Pr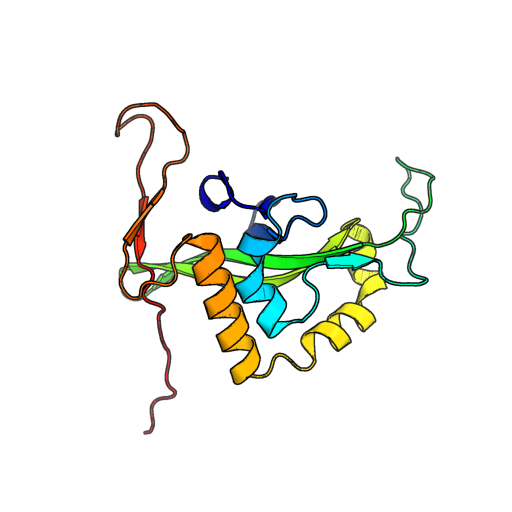otein AF-A0A1H7MT35-F1 (afdb_monomer_lite)

Secondary structure (DSSP, 8-state):
-GGGTTSSEEEEE-SS-EEEEE-TT-S--GGGHHHHHHHS-SEEEEEEEEEPPBTTB-SPEEEEEEEEEEEEEEEETTEEEEEEEEEEEEESGGGGTTTHHHHHHHHTT--HHHHHHHHHHHHHHHHT---TT-EEEEESSSSS-TTTS-EEEEE------PPP--

Radius of gyration: 17.77 Å; chains: 1; bounding box: 56×33×46 Å

Organism: NCBI:txid1233

pLDDT: mean 86.74, std 10.91, range [38.59, 97.75]

Structure (mmCIF, N/CA/C/O backbone):
data_AF-A0A1H7MT35-F1
#
_entry.id   AF-A0A1H7MT35-F1
#
loop_
_atom_site.group_PDB
_atom_site.id
_atom_site.type_symbol
_atom_site.label_atom_id
_atom_site.label_alt_id
_atom_site.label_comp_id
_atom_site.label_asym_id
_atom_site.label_entity_id
_atom_site.label_seq_id
_atom_site.pdbx_PDB_ins_code
_atom_site.Cartn_x
_atom_site.Cartn_y
_atom_site.Cartn_z
_atom_site.occupancy
_atom_site.B_iso_or_equiv
_atom_site.auth_seq_id
_atom_site.auth_comp_id
_atom_site.auth_asym_id
_atom_site.auth_atom_id
_atom_site.pdbx_PDB_model_num
ATOM 1 N N . MET A 1 1 ? 4.893 8.642 9.088 1.00 76.19 1 MET A N 1
ATOM 2 C CA . MET A 1 1 ? 3.417 8.560 9.199 1.00 76.19 1 MET A CA 1
ATOM 3 C C . MET A 1 1 ? 3.080 7.540 10.277 1.00 76.19 1 MET A C 1
ATOM 5 O O . MET A 1 1 ? 3.773 6.534 10.331 1.00 76.19 1 MET A O 1
ATOM 9 N N . ALA A 1 2 ? 2.071 7.766 11.127 1.00 82.50 2 ALA A N 1
ATOM 10 C CA . ALA A 1 2 ? 1.762 6.864 12.250 1.00 82.50 2 ALA A CA 1
ATOM 11 C C . ALA A 1 2 ? 1.511 5.410 11.801 1.00 82.50 2 ALA A C 1
ATOM 13 O O . ALA A 1 2 ? 2.057 4.474 12.374 1.00 82.50 2 ALA A O 1
ATOM 14 N N . LEU A 1 3 ? 0.782 5.228 10.695 1.00 82.38 3 LEU A N 1
ATOM 15 C CA . LEU A 1 3 ? 0.444 3.908 10.152 1.00 82.38 3 LEU A CA 1
ATOM 16 C C . LEU A 1 3 ? 1.627 3.120 9.563 1.00 82.38 3 LEU A C 1
ATOM 18 O O . LEU A 1 3 ? 1.473 1.929 9.322 1.00 82.38 3 LEU A O 1
ATOM 22 N N . SER A 1 4 ? 2.794 3.733 9.342 1.00 84.94 4 SER A N 1
ATOM 23 C CA . SER A 1 4 ? 4.004 3.023 8.887 1.00 84.94 4 SER A CA 1
ATOM 24 C C . SER A 1 4 ? 5.007 2.751 10.010 1.00 84.94 4 SER A C 1
ATOM 26 O O . SER A 1 4 ? 6.034 2.127 9.765 1.00 84.94 4 SER A O 1
ATOM 28 N N . ARG A 1 5 ? 4.771 3.263 11.226 1.00 84.62 5 ARG A N 1
ATOM 29 C CA . ARG A 1 5 ? 5.728 3.155 12.334 1.00 84.62 5 ARG A CA 1
ATOM 30 C C . ARG A 1 5 ? 5.898 1.684 12.727 1.00 84.62 5 ARG A C 1
ATOM 32 O O . ARG A 1 5 ? 4.903 0.989 12.906 1.00 84.62 5 ARG A O 1
ATOM 39 N N . ASN A 1 6 ? 7.148 1.237 12.866 1.00 83.62 6 ASN A N 1
ATOM 40 C CA . ASN A 1 6 ? 7.523 -0.143 13.212 1.00 83.62 6 ASN A CA 1
ATOM 41 C C . ASN A 1 6 ? 6.966 -1.212 12.254 1.00 83.62 6 ASN A C 1
ATOM 43 O O . ASN A 1 6 ? 6.767 -2.359 12.644 1.00 83.62 6 ASN A O 1
ATOM 47 N N . ARG A 1 7 ? 6.699 -0.837 10.999 1.00 88.06 7 ARG A N 1
ATOM 48 C CA . ARG A 1 7 ? 6.228 -1.738 9.944 1.00 88.06 7 ARG A CA 1
ATOM 49 C C . ARG A 1 7 ? 7.193 -1.682 8.760 1.00 88.06 7 ARG A C 1
ATOM 51 O O . ARG A 1 7 ? 7.804 -0.631 8.557 1.00 88.06 7 ARG A O 1
ATOM 58 N N . PRO A 1 8 ? 7.304 -2.755 7.959 1.00 92.44 8 PRO A N 1
ATOM 59 C CA . PRO A 1 8 ? 8.153 -2.810 6.762 1.00 92.44 8 PRO A CA 1
ATOM 60 C C . PRO A 1 8 ? 7.572 -1.975 5.599 1.00 92.44 8 PRO A C 1
ATOM 62 O O . PRO A 1 8 ? 7.365 -2.466 4.489 1.00 92.44 8 PRO A O 1
ATOM 65 N N . LEU A 1 9 ? 7.219 -0.714 5.869 1.00 94.44 9 LEU A N 1
ATOM 66 C CA . LEU A 1 9 ? 6.493 0.166 4.964 1.00 94.44 9 LEU A CA 1
ATOM 67 C C . LEU A 1 9 ? 7.161 1.533 4.861 1.00 94.44 9 LEU A C 1
ATOM 69 O O . LEU A 1 9 ? 7.374 2.227 5.857 1.00 94.44 9 LEU A O 1
ATOM 73 N N . LEU A 1 10 ? 7.346 1.989 3.630 1.00 94.56 10 LEU A N 1
ATOM 74 C CA . LEU A 1 10 ? 7.705 3.366 3.331 1.00 94.56 10 LEU A CA 1
ATOM 75 C C . LEU A 1 10 ? 6.430 4.203 3.214 1.00 94.56 10 LEU A C 1
ATOM 77 O O . LEU A 1 10 ? 5.508 3.857 2.475 1.00 94.56 10 LEU A O 1
ATOM 81 N N . ALA A 1 11 ? 6.384 5.336 3.913 1.00 93.50 11 ALA A N 1
ATOM 82 C CA . ALA A 1 11 ? 5.296 6.298 3.781 1.00 93.50 11 ALA A CA 1
ATOM 83 C C . ALA A 1 11 ? 5.678 7.419 2.811 1.00 93.50 11 ALA A C 1
ATOM 85 O O . ALA A 1 11 ? 6.720 8.064 2.956 1.00 93.50 11 ALA A O 1
ATOM 86 N N . ARG A 1 12 ? 4.802 7.700 1.848 1.00 92.50 12 ARG A N 1
ATOM 87 C CA . ARG A 1 12 ? 4.899 8.867 0.963 1.00 92.50 12 ARG A CA 1
ATOM 88 C C . ARG A 1 12 ? 3.587 9.626 0.992 1.00 92.50 12 ARG A C 1
ATOM 90 O O . ARG A 1 12 ? 2.522 9.026 0.989 1.00 92.50 12 ARG A O 1
ATOM 97 N N . THR A 1 13 ? 3.650 10.947 1.005 1.00 89.81 13 THR A N 1
ATOM 98 C CA . THR A 1 13 ? 2.461 11.798 0.973 1.00 89.81 13 THR A CA 1
ATOM 99 C C . THR A 1 13 ? 2.579 12.797 -0.163 1.00 89.81 13 THR A C 1
ATOM 101 O O . THR A 1 13 ? 3.668 13.228 -0.539 1.00 89.81 13 THR A O 1
ATOM 104 N N . ASN A 1 14 ? 1.438 13.151 -0.734 1.00 82.81 14 ASN A N 1
ATOM 105 C CA . ASN A 1 14 ? 1.292 14.336 -1.560 1.00 82.81 14 ASN A CA 1
ATOM 106 C C . ASN A 1 14 ? 0.112 15.161 -1.026 1.00 82.81 14 ASN A C 1
ATOM 108 O O . ASN A 1 14 ? -0.506 14.796 -0.027 1.00 82.81 14 ASN A O 1
ATOM 112 N N . LYS A 1 15 ? -0.214 16.274 -1.690 1.00 77.88 15 LYS A N 1
ATOM 113 C CA . LYS A 1 15 ? -1.282 17.182 -1.241 1.00 77.88 15 LYS A CA 1
ATOM 114 C C . LYS A 1 15 ? -2.663 16.519 -1.109 1.00 77.88 15 LYS A C 1
ATOM 116 O O . LYS A 1 15 ? -3.493 17.035 -0.376 1.00 77.88 15 LYS A O 1
ATOM 121 N N . ALA A 1 16 ? -2.920 15.422 -1.823 1.00 76.69 16 ALA A N 1
ATOM 122 C CA . ALA A 1 16 ? -4.244 14.809 -1.924 1.00 76.69 16 ALA A CA 1
ATOM 123 C C . ALA A 1 16 ? -4.322 13.392 -1.337 1.00 76.69 16 ALA A C 1
ATOM 125 O O . ALA A 1 16 ? -5.414 12.839 -1.220 1.00 76.69 16 ALA A O 1
ATOM 126 N N . SER A 1 17 ? -3.197 12.727 -1.063 1.00 84.31 17 SER A N 1
ATOM 127 C CA . SER A 1 17 ? -3.180 11.309 -0.688 1.00 84.31 17 SER A CA 1
ATOM 128 C C . SER A 1 17 ? -1.911 10.908 0.046 1.00 84.31 17 SER A C 1
ATOM 130 O O . SER A 1 17 ? -0.825 11.436 -0.205 1.00 84.31 17 SER A O 1
ATOM 132 N N . ALA A 1 18 ? -2.057 9.905 0.905 1.00 92.56 18 ALA A N 1
ATOM 133 C CA . ALA A 1 18 ? -0.946 9.178 1.487 1.00 92.56 18 ALA A CA 1
ATOM 134 C C . ALA A 1 18 ? -0.803 7.817 0.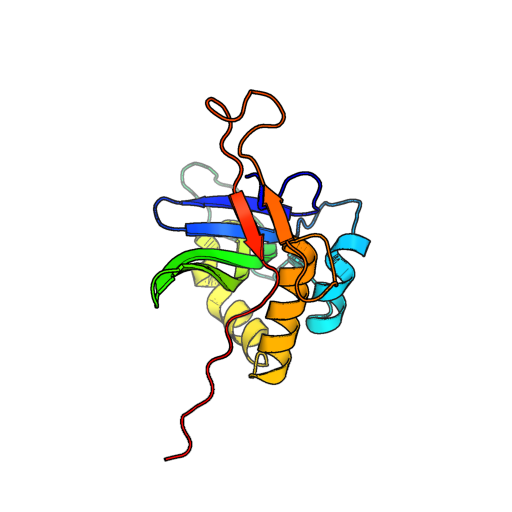801 1.00 92.56 18 ALA A C 1
ATOM 136 O O . ALA A 1 18 ? -1.777 7.242 0.327 1.00 92.56 18 ALA A O 1
ATOM 137 N N . TYR A 1 19 ? 0.417 7.310 0.748 1.00 95.19 19 TYR A N 1
ATOM 138 C CA . TYR A 1 19 ? 0.758 6.003 0.219 1.00 95.19 19 TYR A CA 1
ATOM 139 C C . TYR A 1 19 ? 1.598 5.273 1.254 1.00 95.19 19 TYR A C 1
ATOM 141 O O . TYR A 1 19 ? 2.548 5.837 1.805 1.00 95.19 19 TYR A O 1
ATOM 149 N N . LEU A 1 20 ? 1.250 4.016 1.485 1.00 96.06 20 LEU A N 1
ATOM 150 C CA . LEU A 1 20 ? 2.119 3.044 2.127 1.00 96.06 20 LEU A CA 1
ATOM 151 C C . LEU A 1 20 ? 2.662 2.127 1.046 1.00 96.06 20 LEU A C 1
ATOM 153 O O . LEU A 1 20 ? 1.919 1.681 0.179 1.00 96.06 20 LEU A O 1
ATOM 157 N N . ILE A 1 21 ? 3.962 1.891 1.067 1.00 97.06 21 ILE A N 1
ATOM 158 C CA . ILE A 1 21 ? 4.658 1.127 0.040 1.00 97.06 21 ILE A CA 1
ATOM 159 C C . ILE A 1 21 ? 5.422 0.025 0.753 1.00 97.06 21 ILE A C 1
ATOM 161 O O . ILE A 1 21 ? 6.116 0.325 1.723 1.00 97.06 21 ILE A O 1
ATOM 165 N N . ALA A 1 22 ? 5.304 -1.220 0.295 1.00 96.56 22 ALA A N 1
ATOM 166 C CA . ALA A 1 22 ? 6.110 -2.308 0.833 1.00 96.56 22 ALA A CA 1
ATOM 167 C C . ALA A 1 22 ? 7.595 -1.966 0.644 1.00 96.56 22 ALA A C 1
ATOM 169 O O . ALA A 1 22 ? 8.018 -1.621 -0.464 1.00 96.56 22 ALA A O 1
ATOM 170 N N . ASP A 1 23 ? 8.368 -1.980 1.726 1.00 94.69 23 ASP A N 1
ATOM 171 C CA . ASP A 1 23 ? 9.771 -1.588 1.676 1.00 94.69 23 ASP A CA 1
ATOM 172 C C . ASP A 1 23 ? 10.608 -2.706 1.027 1.00 94.69 23 ASP A C 1
ATOM 174 O O . ASP A 1 23 ? 10.707 -3.795 1.597 1.00 94.69 23 ASP A O 1
ATOM 178 N N . PRO A 1 24 ? 11.208 -2.483 -0.162 1.00 90.81 24 PRO A N 1
ATOM 179 C CA . PRO A 1 24 ? 12.024 -3.496 -0.828 1.00 90.81 24 PRO A CA 1
ATOM 180 C C . PRO A 1 24 ? 13.331 -3.821 -0.088 1.00 90.81 24 PRO A C 1
ATOM 182 O O . PRO A 1 24 ? 13.977 -4.805 -0.439 1.00 90.81 24 PRO A O 1
ATOM 185 N N . HIS A 1 25 ? 13.732 -3.008 0.893 1.00 90.69 25 HIS A N 1
ATOM 186 C CA . HIS A 1 25 ? 14.992 -3.147 1.627 1.00 90.69 25 HIS A CA 1
ATOM 187 C C . HIS A 1 25 ? 14.795 -3.536 3.096 1.00 90.69 25 HIS A C 1
ATOM 189 O O . HIS A 1 25 ? 15.725 -3.424 3.888 1.00 90.69 25 HIS A O 1
ATOM 195 N N . THR A 1 26 ? 13.591 -3.960 3.478 1.00 90.00 26 THR A N 1
ATOM 196 C CA . THR A 1 26 ? 13.307 -4.346 4.861 1.00 90.00 26 THR A CA 1
ATOM 197 C C . THR A 1 26 ? 13.933 -5.690 5.231 1.00 90.00 26 THR A C 1
ATOM 199 O O . THR A 1 26 ? 13.861 -6.650 4.467 1.00 90.00 26 THR A O 1
ATOM 202 N N . ASP A 1 27 ? 14.460 -5.779 6.452 1.00 86.38 27 ASP A N 1
ATOM 203 C CA . ASP A 1 27 ? 14.902 -7.047 7.043 1.00 86.38 27 ASP A CA 1
ATOM 204 C C . ASP A 1 27 ? 13.723 -7.881 7.581 1.00 86.38 27 ASP A C 1
ATOM 206 O O . ASP A 1 27 ? 13.833 -9.094 7.745 1.00 86.38 27 ASP A O 1
ATOM 210 N N . ASN A 1 28 ? 12.567 -7.253 7.838 1.00 86.75 28 ASN A N 1
ATOM 211 C CA . ASN A 1 28 ? 11.363 -7.922 8.339 1.00 86.75 28 ASN A CA 1
ATOM 212 C C . ASN A 1 28 ? 10.421 -8.295 7.185 1.00 86.75 28 ASN A C 1
ATOM 214 O O . ASN A 1 28 ? 9.332 -7.735 7.030 1.00 86.75 28 ASN A O 1
ATOM 218 N N . VAL A 1 29 ? 10.874 -9.227 6.348 1.00 85.56 29 VAL A N 1
ATOM 219 C CA . VAL A 1 29 ? 10.126 -9.692 5.170 1.00 85.56 29 VAL A CA 1
ATOM 220 C C . VAL A 1 29 ? 8.863 -10.463 5.571 1.00 85.56 29 VAL A C 1
ATOM 222 O O . VAL A 1 29 ? 7.844 -10.355 4.888 1.00 85.56 29 VAL A O 1
ATOM 225 N N . ASP A 1 30 ? 8.888 -11.165 6.707 1.00 87.81 30 ASP A N 1
ATOM 226 C CA . ASP A 1 30 ? 7.760 -11.960 7.215 1.00 87.81 30 ASP A CA 1
ATOM 227 C C . ASP A 1 30 ? 6.526 -11.092 7.497 1.00 87.81 30 ASP A C 1
ATOM 229 O O . ASP A 1 30 ? 5.393 -11.484 7.225 1.00 87.81 30 ASP A O 1
ATOM 233 N N . ALA A 1 31 ? 6.720 -9.848 7.941 1.00 89.19 31 ALA A N 1
ATOM 234 C CA . ALA A 1 31 ? 5.617 -8.908 8.128 1.00 89.19 31 ALA A CA 1
ATOM 235 C C . ALA A 1 31 ? 4.922 -8.490 6.809 1.00 89.19 31 ALA A C 1
ATOM 237 O O . ALA A 1 31 ? 3.849 -7.887 6.856 1.00 89.19 31 ALA A O 1
ATOM 238 N N . LEU A 1 32 ? 5.487 -8.815 5.639 1.00 93.50 32 LEU A N 1
ATOM 239 C CA . LEU A 1 32 ? 4.862 -8.651 4.319 1.00 93.50 32 LEU A CA 1
ATOM 240 C C . LEU A 1 32 ? 4.286 -9.962 3.755 1.00 93.50 32 LEU A C 1
ATOM 242 O O . LEU A 1 32 ? 3.737 -9.953 2.647 1.00 93.50 32 LEU A O 1
ATOM 246 N N . GLU A 1 33 ? 4.365 -11.074 4.493 1.00 93.56 33 GLU A N 1
ATOM 247 C CA . GLU A 1 33 ? 3.882 -12.388 4.059 1.00 93.56 33 GLU A CA 1
ATOM 248 C C . GLU A 1 33 ? 2.418 -12.373 3.579 1.00 93.56 33 GLU A C 1
ATOM 250 O O . GLU A 1 33 ? 2.171 -12.900 2.488 1.00 93.56 33 GLU A O 1
ATOM 255 N N . PRO A 1 34 ? 1.454 -11.711 4.264 1.00 94.06 34 PRO A N 1
ATOM 256 C CA . PRO A 1 34 ? 0.067 -11.673 3.794 1.00 94.06 34 PRO A CA 1
ATOM 257 C C . PRO A 1 34 ? -0.067 -11.130 2.368 1.00 94.06 34 PRO A C 1
ATOM 259 O O . PRO A 1 34 ? -0.920 -11.568 1.603 1.00 94.06 34 PRO A O 1
ATOM 262 N N . LEU A 1 35 ? 0.794 -10.185 1.983 1.00 94.81 35 LEU A N 1
ATOM 263 C CA . LEU A 1 35 ? 0.808 -9.613 0.640 1.00 94.81 35 LEU A CA 1
ATOM 264 C C . LEU A 1 35 ? 1.529 -10.535 -0.350 1.00 94.81 35 LEU A C 1
ATOM 266 O O . LEU A 1 35 ? 1.049 -10.750 -1.465 1.00 94.81 35 LEU A O 1
ATOM 270 N N . ALA A 1 36 ? 2.660 -11.116 0.062 1.00 94.69 36 ALA A N 1
ATOM 271 C CA . ALA A 1 36 ? 3.430 -12.052 -0.750 1.00 94.69 36 ALA A CA 1
ATOM 272 C C . ALA A 1 36 ? 2.616 -13.301 -1.130 1.00 94.69 36 ALA A C 1
ATOM 274 O O . ALA A 1 36 ? 2.710 -13.757 -2.268 1.00 94.69 36 ALA A O 1
ATOM 275 N N . GLN A 1 37 ? 1.754 -13.802 -0.242 1.00 95.12 37 GLN A N 1
ATOM 276 C CA . GLN A 1 37 ? 0.859 -14.928 -0.530 1.00 95.12 37 GLN A CA 1
ATOM 277 C C . GLN A 1 37 ? -0.126 -14.629 -1.675 1.00 95.12 37 GLN A C 1
ATOM 279 O O . GLN A 1 37 ? -0.464 -15.525 -2.446 1.00 95.12 37 GLN A O 1
ATOM 284 N N . VAL A 1 38 ? -0.544 -13.368 -1.841 1.00 95.25 38 VAL A N 1
ATOM 285 C CA . VAL A 1 38 ? -1.514 -12.966 -2.877 1.00 95.25 38 VAL A CA 1
ATOM 286 C C . VAL A 1 38 ? -0.836 -12.639 -4.209 1.00 95.25 38 VAL A C 1
ATOM 288 O O . VAL A 1 38 ? -1.374 -12.930 -5.280 1.00 95.25 38 VAL A O 1
ATOM 291 N N . VAL A 1 39 ? 0.342 -12.004 -4.179 1.00 94.00 39 VAL A N 1
ATOM 292 C CA . VAL A 1 39 ? 0.985 -11.463 -5.394 1.00 94.00 39 VAL A CA 1
ATOM 293 C C . VAL A 1 39 ? 2.348 -12.066 -5.740 1.00 94.00 39 VAL A C 1
ATOM 295 O O . VAL A 1 39 ? 2.976 -11.627 -6.715 1.00 94.00 39 VAL A O 1
ATOM 298 N N . SER A 1 40 ? 2.800 -13.053 -4.966 1.00 91.75 40 SER A N 1
ATOM 299 C CA . SER A 1 40 ? 4.078 -13.787 -5.037 1.00 91.75 40 SER A CA 1
ATOM 300 C C . SER A 1 40 ? 5.344 -12.956 -4.799 1.00 91.75 40 SER A C 1
ATOM 302 O O . SER A 1 40 ? 6.269 -13.419 -4.143 1.00 91.75 40 SER A O 1
ATOM 304 N N . LYS A 1 41 ? 5.411 -11.734 -5.331 1.00 94.12 41 LYS A N 1
ATOM 305 C CA . LYS A 1 41 ? 6.495 -10.768 -5.110 1.00 94.12 41 LYS A CA 1
ATOM 306 C C . LYS A 1 41 ? 5.904 -9.441 -4.675 1.00 94.12 41 LYS A C 1
ATOM 308 O O . LYS A 1 41 ? 4.945 -8.982 -5.283 1.00 94.12 41 LYS A O 1
ATOM 313 N N . THR A 1 42 ? 6.477 -8.813 -3.663 1.00 95.62 42 THR A N 1
ATOM 314 C CA . THR A 1 42 ? 6.016 -7.507 -3.175 1.00 95.62 42 THR A CA 1
ATOM 315 C C . THR A 1 42 ? 6.771 -6.353 -3.822 1.00 95.62 42 THR A C 1
ATOM 317 O O . THR A 1 42 ? 6.262 -5.243 -3.833 1.00 95.62 42 THR A O 1
ATOM 320 N N . SER A 1 43 ? 7.945 -6.594 -4.406 1.00 96.44 43 SER A N 1
ATOM 321 C CA . SER A 1 43 ? 8.753 -5.572 -5.071 1.00 96.44 43 SER A CA 1
ATOM 322 C C . SER A 1 43 ? 9.709 -6.167 -6.107 1.00 96.44 43 SER A C 1
ATOM 324 O O . SER A 1 43 ? 9.857 -7.389 -6.226 1.00 96.44 43 SER A O 1
ATOM 326 N N . GLY A 1 44 ? 10.346 -5.300 -6.895 1.00 95.50 44 GLY A N 1
ATOM 327 C CA . GLY A 1 44 ? 11.401 -5.693 -7.822 1.00 95.50 44 GLY A CA 1
ATOM 328 C C . GLY A 1 44 ? 11.813 -4.591 -8.793 1.00 95.50 44 GLY A C 1
ATOM 329 O O . GLY A 1 44 ? 11.406 -3.439 -8.682 1.00 95.50 44 GLY A O 1
ATOM 330 N N . ILE A 1 45 ? 12.616 -4.972 -9.780 1.00 96.12 45 ILE A N 1
ATOM 331 C CA . ILE A 1 45 ? 12.986 -4.135 -10.928 1.00 96.12 45 ILE A CA 1
ATOM 332 C C . ILE A 1 45 ? 12.124 -4.494 -12.139 1.00 96.12 45 ILE A C 1
ATOM 334 O O . ILE A 1 45 ? 11.703 -5.644 -12.278 1.00 96.12 45 ILE A O 1
ATOM 338 N N . ILE A 1 46 ? 11.864 -3.525 -13.016 1.00 95.25 46 ILE A N 1
ATOM 339 C CA . ILE A 1 46 ? 11.229 -3.758 -14.317 1.00 95.25 46 ILE A CA 1
ATOM 340 C C . ILE A 1 46 ? 12.352 -3.999 -15.339 1.00 95.25 46 ILE A C 1
ATOM 342 O O . ILE A 1 46 ? 13.091 -3.064 -15.659 1.00 95.25 46 ILE A O 1
ATOM 346 N N . PRO A 1 47 ? 12.538 -5.237 -15.840 1.00 92.81 47 PRO A N 1
ATOM 347 C CA . PRO A 1 47 ? 13.644 -5.548 -16.739 1.00 92.81 47 PRO A CA 1
ATOM 348 C C . PRO A 1 47 ? 13.593 -4.708 -18.017 1.00 92.81 47 PRO A C 1
ATOM 350 O O . PRO A 1 47 ? 12.539 -4.575 -18.635 1.00 92.81 47 PRO A O 1
ATOM 353 N N . GLY A 1 48 ? 14.738 -4.148 -18.409 1.00 91.50 48 GLY A N 1
ATOM 354 C CA . GLY A 1 48 ? 14.867 -3.352 -19.633 1.00 91.50 48 GLY A CA 1
ATOM 355 C C . GLY A 1 48 ? 14.246 -1.953 -19.575 1.00 91.50 48 GLY A C 1
ATOM 356 O O . GLY A 1 48 ? 14.365 -1.218 -20.551 1.00 91.50 48 GLY A O 1
ATOM 357 N N . LEU A 1 49 ? 13.625 -1.557 -18.457 1.00 92.94 49 LEU A N 1
ATOM 358 C CA . LEU A 1 49 ? 13.049 -0.226 -18.305 1.00 92.94 49 LEU A CA 1
ATOM 359 C C . LEU A 1 49 ? 13.961 0.675 -17.466 1.00 92.94 49 LEU A C 1
ATOM 361 O O . LEU A 1 49 ? 14.232 0.413 -16.292 1.00 92.94 49 LEU A O 1
ATOM 365 N N . PHE A 1 50 ? 14.385 1.777 -18.078 1.00 91.75 50 PHE A N 1
ATOM 366 C CA . PHE A 1 50 ? 15.179 2.823 -17.446 1.00 91.75 50 PHE A CA 1
ATOM 367 C C . PHE A 1 50 ? 14.427 4.146 -17.523 1.00 91.75 50 PHE A C 1
ATOM 369 O O . PHE A 1 50 ? 13.838 4.489 -18.549 1.00 91.75 50 PHE A O 1
ATOM 376 N N . ALA A 1 51 ? 14.449 4.900 -16.431 1.00 88.81 51 ALA A N 1
ATOM 377 C CA . ALA A 1 51 ? 13.919 6.246 -16.417 1.00 88.81 51 ALA A CA 1
ATOM 378 C C . ALA A 1 51 ? 14.787 7.137 -17.310 1.00 88.81 51 ALA A C 1
ATOM 380 O O . ALA A 1 51 ? 16.019 7.092 -17.241 1.00 88.81 51 ALA A O 1
ATOM 381 N N . ARG A 1 52 ? 14.143 7.984 -18.119 1.00 83.62 52 ARG A N 1
ATOM 382 C CA . ARG A 1 52 ? 14.832 9.009 -18.924 1.00 83.62 52 ARG A CA 1
ATOM 383 C C . ARG A 1 52 ? 15.732 9.862 -18.021 1.00 83.62 52 ARG A C 1
ATOM 385 O O . ARG A 1 52 ? 15.389 10.011 -16.861 1.00 83.62 52 ARG A O 1
ATOM 392 N N . PRO A 1 53 ? 16.831 10.471 -18.465 1.00 82.06 53 PRO A N 1
ATOM 393 C CA . PRO A 1 53 ? 17.581 11.414 -17.624 1.00 82.06 53 PRO A CA 1
ATOM 394 C C . PRO A 1 53 ? 16.711 12.601 -17.157 1.00 82.06 53 PRO A C 1
ATOM 396 O O . PRO A 1 53 ? 15.755 12.970 -17.843 1.00 82.06 53 PRO A O 1
ATOM 399 N N . HIS A 1 54 ? 16.972 13.154 -15.971 1.00 79.19 54 HIS A N 1
ATOM 400 C CA . HIS A 1 54 ? 16.353 14.398 -15.482 1.00 79.19 54 HIS A CA 1
ATOM 401 C C . HIS A 1 54 ? 17.392 15.529 -15.559 1.00 79.19 54 HIS A C 1
ATOM 403 O O . HIS A 1 54 ? 18.574 15.240 -15.402 1.00 79.19 54 HIS A O 1
ATOM 409 N N . PRO A 1 55 ? 17.011 16.804 -15.753 1.00 74.94 55 PRO A N 1
ATOM 410 C CA . PRO A 1 55 ? 17.974 17.912 -15.735 1.00 74.94 55 PRO A CA 1
ATOM 411 C C . PRO A 1 55 ? 18.855 17.945 -14.475 1.00 74.94 55 PRO A C 1
ATOM 413 O O . PRO A 1 55 ? 20.040 18.246 -14.566 1.00 74.94 55 PRO A O 1
ATOM 416 N N . ASP A 1 56 ? 18.285 17.559 -13.332 1.00 74.00 56 ASP A N 1
ATOM 417 C CA . ASP A 1 56 ? 18.985 17.510 -12.038 1.00 74.00 56 ASP A CA 1
ATOM 418 C C . ASP A 1 56 ? 19.765 16.204 -11.797 1.00 74.00 56 ASP A C 1
ATOM 420 O O . ASP A 1 56 ? 20.534 16.113 -10.845 1.00 74.00 56 ASP A O 1
ATOM 424 N N . ASP A 1 57 ? 19.556 15.178 -12.628 1.00 67.06 57 ASP A N 1
ATOM 425 C CA . ASP A 1 57 ? 20.238 13.887 -12.522 1.00 67.06 57 ASP A CA 1
ATOM 426 C C . ASP A 1 57 ? 20.381 13.249 -13.910 1.00 67.06 57 ASP A C 1
ATOM 428 O O . ASP A 1 57 ? 19.442 12.669 -14.475 1.00 67.06 57 ASP A O 1
ATOM 432 N N . ALA A 1 58 ? 21.584 13.386 -14.469 1.00 66.88 58 ALA A N 1
ATOM 433 C CA . ALA A 1 58 ? 21.928 12.907 -15.802 1.00 66.88 58 ALA A CA 1
ATOM 434 C C . ALA A 1 58 ? 22.040 11.373 -15.889 1.00 66.88 58 ALA A C 1
ATOM 436 O O . ALA A 1 58 ? 22.213 10.837 -16.987 1.00 66.88 58 ALA A O 1
ATOM 437 N N . THR A 1 59 ? 21.948 10.650 -14.767 1.00 76.75 59 THR A N 1
ATOM 438 C CA . THR A 1 59 ? 22.071 9.191 -14.769 1.00 76.75 59 THR A CA 1
ATOM 439 C C . THR A 1 59 ? 20.772 8.516 -15.213 1.00 76.75 59 THR A C 1
ATOM 441 O O . THR A 1 59 ? 19.664 8.867 -14.798 1.00 76.75 59 THR A O 1
ATOM 444 N N . GLN A 1 60 ? 20.897 7.515 -16.089 1.00 78.81 60 GLN A N 1
ATOM 445 C CA . GLN A 1 60 ? 19.792 6.600 -16.358 1.00 78.81 60 GLN A CA 1
ATOM 446 C C . GLN A 1 60 ? 19.591 5.712 -15.132 1.00 78.81 60 GLN A C 1
ATOM 448 O O . GLN A 1 60 ? 20.475 4.947 -14.753 1.00 78.81 60 GLN A O 1
ATOM 453 N N . GLN A 1 61 ? 18.416 5.811 -14.521 1.00 87.25 61 GLN A N 1
ATOM 454 C CA . GLN A 1 61 ? 18.069 5.043 -13.331 1.00 87.25 61 GLN A CA 1
ATOM 455 C C . GLN A 1 61 ? 17.206 3.848 -13.724 1.00 87.25 61 GLN A C 1
ATOM 457 O O . GLN A 1 61 ? 16.213 4.003 -14.439 1.00 87.25 61 GLN A O 1
ATOM 462 N N . GLN A 1 62 ? 17.564 2.656 -13.250 1.00 92.62 62 GLN A N 1
ATOM 463 C CA . GLN A 1 62 ? 16.743 1.465 -13.445 1.00 92.62 62 GLN A CA 1
ATOM 464 C C . GLN A 1 62 ? 15.391 1.633 -12.745 1.00 92.62 62 GLN A C 1
ATOM 466 O O . GLN A 1 62 ? 15.330 2.082 -11.599 1.00 92.62 62 GLN A O 1
ATOM 471 N N . VAL A 1 63 ? 14.303 1.274 -13.430 1.00 95.06 63 VAL A N 1
ATOM 472 C CA . VAL A 1 63 ? 12.958 1.441 -12.875 1.00 95.06 63 VAL A CA 1
ATOM 473 C C . VAL A 1 63 ? 12.637 0.302 -11.914 1.00 95.06 63 VAL A C 1
ATOM 475 O O . VAL A 1 63 ? 12.626 -0.872 -12.288 1.00 95.06 63 VAL A O 1
ATOM 478 N N . GLY A 1 64 ? 12.353 0.668 -10.668 1.00 96.50 64 GLY A N 1
ATOM 479 C CA . GLY A 1 64 ? 11.884 -0.224 -9.616 1.00 96.50 64 GLY A CA 1
ATOM 480 C C . GLY A 1 64 ? 10.375 -0.132 -9.416 1.00 96.50 64 GLY A C 1
ATOM 481 O O . GLY A 1 64 ? 9.738 0.868 -9.757 1.00 96.50 64 GLY A O 1
ATOM 482 N N . TRP A 1 65 ? 9.804 -1.163 -8.810 1.00 97.44 65 TRP A N 1
ATOM 483 C CA . TRP A 1 65 ? 8.410 -1.203 -8.401 1.00 97.44 65 TRP A CA 1
ATOM 484 C C . TRP A 1 65 ? 8.256 -1.848 -7.024 1.00 97.44 65 TRP A C 1
ATOM 486 O O . TRP A 1 65 ? 9.078 -2.661 -6.599 1.00 97.44 65 TRP A O 1
ATOM 496 N N . SER A 1 66 ? 7.178 -1.495 -6.333 1.00 97.75 66 SER A N 1
ATOM 497 C CA . SER A 1 66 ? 6.732 -2.191 -5.129 1.00 97.75 66 SER A CA 1
ATOM 498 C C . SER A 1 66 ? 5.220 -2.112 -5.002 1.00 97.75 66 SER A C 1
ATOM 500 O O . SER A 1 66 ? 4.607 -1.134 -5.428 1.00 97.75 66 SER A O 1
ATOM 502 N N . GLU A 1 67 ? 4.605 -3.143 -4.442 1.00 97.75 67 GLU A N 1
ATOM 503 C CA . GLU A 1 67 ? 3.209 -3.109 -4.044 1.00 97.75 67 GLU A CA 1
ATOM 504 C C . GLU A 1 67 ? 2.995 -1.959 -3.064 1.00 97.75 67 GLU A C 1
ATOM 506 O O . GLU A 1 67 ? 3.779 -1.709 -2.142 1.00 97.75 67 GLU A O 1
ATOM 511 N N . SER A 1 68 ? 1.913 -1.230 -3.279 1.00 97.06 68 SER A N 1
ATOM 512 C CA . SER A 1 68 ? 1.576 -0.091 -2.452 1.00 97.06 68 SER A CA 1
ATOM 513 C C . SER A 1 68 ? 0.087 -0.025 -2.212 1.00 97.06 68 SER A C 1
ATOM 515 O O . SER A 1 68 ? -0.711 -0.779 -2.766 1.00 97.06 68 SER A O 1
ATOM 517 N N . VAL A 1 69 ? -0.294 0.895 -1.349 1.00 96.31 69 VAL A N 1
ATOM 518 C CA . VAL A 1 69 ? -1.682 1.173 -1.072 1.00 96.31 69 VAL A CA 1
ATOM 519 C C . VAL A 1 69 ? -1.864 2.649 -0.831 1.00 96.31 69 VAL A C 1
ATOM 521 O O . VAL A 1 69 ? -1.132 3.282 -0.064 1.00 96.31 69 VAL A O 1
ATOM 524 N N . ARG A 1 70 ? -2.832 3.210 -1.544 1.00 95.12 70 ARG A N 1
ATOM 525 C CA . ARG A 1 70 ? -3.245 4.589 -1.373 1.00 95.12 70 ARG A CA 1
ATOM 526 C C . ARG A 1 70 ? -4.229 4.660 -0.217 1.00 95.12 70 ARG A C 1
ATOM 528 O O . ARG A 1 70 ? -5.178 3.884 -0.142 1.00 95.12 70 ARG A O 1
ATOM 535 N N . LEU A 1 71 ? -3.996 5.620 0.664 1.00 92.69 71 LEU A N 1
ATOM 536 C CA . LEU A 1 71 ? -4.841 5.931 1.799 1.00 92.69 71 LEU A CA 1
ATOM 537 C C . LEU A 1 71 ? -5.528 7.272 1.578 1.00 92.69 71 LEU A C 1
ATOM 539 O O . LEU A 1 71 ? -4.900 8.265 1.187 1.00 92.69 71 LEU A O 1
ATOM 543 N N . SER A 1 72 ? -6.822 7.297 1.868 1.00 90.94 72 SER A N 1
ATOM 544 C CA . SER A 1 72 ? -7.621 8.518 1.937 1.00 90.94 72 SER A CA 1
ATOM 545 C C . SER A 1 72 ? -8.677 8.387 3.027 1.00 90.94 72 SER A C 1
ATOM 547 O O . SER A 1 72 ? -8.959 7.285 3.491 1.00 90.94 72 SER A O 1
ATOM 549 N N . ILE A 1 73 ? -9.223 9.514 3.465 1.00 88.38 73 ILE A N 1
ATOM 550 C CA . ILE A 1 73 ? -10.306 9.554 4.444 1.00 88.38 73 ILE A CA 1
ATOM 551 C C . ILE A 1 73 ? -11.548 10.060 3.725 1.00 88.38 73 ILE A C 1
ATOM 553 O O . ILE A 1 73 ? -11.464 11.005 2.942 1.00 88.38 73 ILE A O 1
ATOM 557 N N . ASP A 1 74 ? -12.680 9.429 3.994 1.00 88.81 74 ASP A N 1
ATOM 558 C CA . ASP A 1 74 ? -13.980 9.819 3.461 1.00 88.81 74 ASP A CA 1
ATOM 559 C C . ASP A 1 74 ? -15.012 9.876 4.591 1.00 88.81 74 ASP A C 1
ATOM 561 O O . ASP A 1 74 ? -14.889 9.159 5.584 1.00 88.81 74 ASP A O 1
ATOM 565 N N . TYR A 1 75 ? -16.029 10.723 4.459 1.00 88.94 75 TYR A N 1
ATOM 566 C CA . TYR A 1 75 ? -17.107 10.843 5.440 1.00 88.94 75 TYR A CA 1
ATOM 567 C C . TYR A 1 75 ? -18.421 10.378 4.820 1.00 88.94 75 TYR A C 1
ATOM 569 O O . TYR A 1 75 ? -18.970 11.022 3.927 1.00 88.94 75 TYR A O 1
ATOM 577 N N . LYS A 1 76 ? -18.934 9.240 5.295 1.00 87.50 76 LYS A N 1
ATOM 578 C CA . LYS A 1 76 ? -20.150 8.605 4.771 1.00 87.50 76 LYS A CA 1
ATOM 579 C C . LYS A 1 76 ? -20.983 8.021 5.898 1.00 87.50 76 LYS A C 1
ATOM 581 O O . LYS A 1 76 ? -20.452 7.410 6.823 1.00 87.50 76 LYS A O 1
ATOM 586 N N . ASN A 1 77 ? -22.304 8.174 5.789 1.00 86.44 77 ASN A N 1
ATOM 587 C CA . ASN A 1 77 ? -23.286 7.665 6.755 1.00 86.44 77 ASN A CA 1
ATOM 588 C C . ASN A 1 77 ? -23.005 8.109 8.202 1.00 86.44 77 ASN A C 1
ATOM 590 O O . ASN A 1 77 ? -23.139 7.325 9.137 1.00 86.44 77 ASN A O 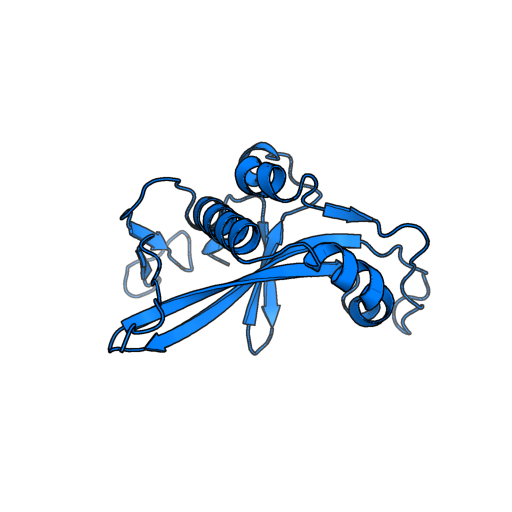1
ATOM 594 N N . GLY A 1 78 ? -22.573 9.359 8.382 1.00 88.12 78 GLY A N 1
ATOM 595 C CA . GLY A 1 78 ? -22.278 9.908 9.704 1.00 88.12 78 GLY A CA 1
ATOM 596 C C . GLY A 1 78 ? -20.933 9.473 10.301 1.00 88.12 78 GLY A C 1
ATOM 597 O O . GLY A 1 78 ? -20.647 9.821 11.443 1.00 88.12 78 GLY A O 1
ATOM 598 N N . GLN A 1 79 ? -20.110 8.719 9.562 1.00 86.38 79 GLN A N 1
ATOM 599 C CA . GLN A 1 79 ? -18.859 8.133 10.051 1.00 86.38 79 GLN A CA 1
ATOM 600 C C . GLN A 1 79 ? -17.678 8.442 9.123 1.00 86.38 79 GLN A C 1
ATOM 602 O O . GLN A 1 79 ? -17.840 8.561 7.906 1.00 86.38 79 GLN A O 1
ATOM 607 N N . LEU A 1 80 ? -16.482 8.557 9.708 1.00 87.75 80 LEU A N 1
ATOM 608 C CA . LEU A 1 80 ? -15.224 8.641 8.966 1.00 87.75 80 LEU A CA 1
ATOM 609 C C . LEU A 1 80 ? -14.742 7.240 8.592 1.00 87.75 80 LEU A C 1
ATOM 611 O O . LEU A 1 80 ? -14.691 6.341 9.428 1.00 87.75 80 LEU A O 1
ATOM 615 N N . TRP A 1 81 ? -14.341 7.085 7.338 1.00 87.88 81 TRP A N 1
ATOM 616 C CA . TRP A 1 81 ? -13.836 5.847 6.771 1.00 87.88 81 TRP A CA 1
ATOM 617 C C . TRP A 1 81 ? -12.409 6.045 6.292 1.00 87.88 81 TRP A C 1
ATOM 619 O O . TRP A 1 81 ? -12.132 6.945 5.498 1.00 87.88 81 TRP A O 1
ATOM 629 N N . LEU A 1 82 ? -11.511 5.166 6.735 1.00 87.94 82 LEU A N 1
ATOM 630 C CA . LEU A 1 82 ? -10.207 5.009 6.107 1.00 87.94 82 LEU A CA 1
ATOM 631 C C . LEU A 1 82 ? -10.385 4.162 4.845 1.00 87.94 82 LEU A C 1
ATOM 633 O O . LEU A 1 82 ? -10.692 2.973 4.921 1.00 87.94 82 LEU A O 1
ATOM 637 N N . LEU A 1 83 ? -10.196 4.778 3.684 1.00 90.62 83 LEU A N 1
ATOM 638 C CA . LEU A 1 83 ? -10.209 4.094 2.400 1.00 90.62 83 LEU A CA 1
ATOM 639 C C . LEU A 1 83 ? -8.802 3.605 2.060 1.00 90.62 83 LEU A C 1
ATOM 641 O O . LEU A 1 83 ? -7.829 4.357 2.153 1.00 90.62 83 LEU A O 1
ATOM 645 N N . ILE A 1 84 ? -8.732 2.347 1.640 1.00 91.56 84 ILE A N 1
ATOM 646 C CA . ILE A 1 84 ? -7.522 1.618 1.269 1.00 91.56 84 ILE A CA 1
ATOM 647 C C . ILE A 1 84 ? -7.701 1.187 -0.189 1.00 91.56 84 ILE A C 1
ATOM 649 O O . ILE A 1 84 ? -8.637 0.452 -0.493 1.00 91.56 84 ILE A O 1
ATOM 653 N N . ASP A 1 85 ? -6.827 1.651 -1.081 1.00 93.31 85 ASP A N 1
ATOM 654 C CA . ASP A 1 85 ? -6.860 1.325 -2.514 1.00 93.31 85 ASP A CA 1
ATOM 655 C C . ASP A 1 85 ? -5.511 0.726 -2.961 1.00 93.31 85 ASP A C 1
ATOM 657 O O . ASP A 1 85 ? -4.526 1.468 -3.089 1.00 93.31 85 ASP A O 1
ATOM 661 N N . PRO A 1 86 ? -5.414 -0.613 -3.113 1.00 95.44 86 PRO A N 1
ATOM 662 C CA . PRO A 1 86 ? -4.190 -1.296 -3.522 1.00 95.44 86 PRO A CA 1
ATOM 663 C C . PRO A 1 86 ? -3.681 -0.831 -4.892 1.00 95.44 86 PRO A C 1
ATOM 665 O O . PRO A 1 86 ? -4.355 -0.955 -5.915 1.00 95.44 86 PRO A O 1
ATOM 668 N N . ASP A 1 87 ? -2.433 -0.382 -4.929 1.00 95.06 87 ASP A N 1
ATOM 669 C CA . ASP A 1 87 ? -1.737 0.136 -6.102 1.00 95.06 87 ASP A CA 1
ATOM 670 C C . ASP A 1 87 ? -0.351 -0.540 -6.233 1.00 95.06 87 ASP A C 1
ATOM 672 O O . ASP A 1 87 ? -0.004 -1.474 -5.514 1.00 95.06 87 ASP A O 1
ATOM 676 N N . VAL A 1 88 ? 0.435 -0.117 -7.215 1.00 96.50 88 VAL A N 1
ATOM 677 C CA . VAL A 1 88 ? 1.841 -0.465 -7.390 1.00 96.50 88 VAL A CA 1
ATOM 678 C C . VAL A 1 88 ? 2.596 0.844 -7.516 1.00 96.50 88 VAL A C 1
ATOM 680 O O . VAL A 1 88 ? 2.320 1.649 -8.410 1.00 96.50 88 VAL A O 1
ATOM 683 N N . TRP A 1 89 ? 3.537 1.080 -6.616 1.00 96.81 89 TRP A N 1
ATOM 684 C CA . TRP A 1 89 ? 4.424 2.226 -6.652 1.00 96.81 89 TRP A CA 1
ATOM 685 C C . TRP A 1 89 ? 5.568 1.997 -7.642 1.00 96.81 89 TRP A C 1
ATOM 687 O O . TRP A 1 89 ? 6.086 0.889 -7.742 1.00 96.81 89 TRP A O 1
ATOM 697 N N . ILE A 1 90 ? 5.968 3.050 -8.361 1.00 96.56 90 ILE A N 1
ATOM 698 C CA . ILE A 1 90 ? 7.067 3.027 -9.336 1.00 96.56 90 ILE A CA 1
ATOM 699 C C . ILE A 1 90 ? 8.135 4.035 -8.913 1.00 96.56 90 ILE A C 1
ATOM 701 O O . ILE A 1 90 ? 7.815 5.190 -8.614 1.00 96.56 90 ILE A O 1
ATOM 705 N N . TRP A 1 91 ? 9.398 3.611 -8.934 1.00 93.06 91 TRP A N 1
ATOM 706 C CA . TRP A 1 91 ? 10.553 4.486 -8.753 1.00 93.06 91 TRP A CA 1
ATOM 707 C C . TRP A 1 91 ? 11.430 4.521 -10.008 1.00 93.06 91 TRP A C 1
ATOM 709 O O . TRP A 1 91 ? 11.714 3.464 -10.565 1.00 93.06 91 TRP A O 1
ATOM 719 N N . PRO A 1 92 ? 11.916 5.704 -10.417 1.00 92.06 92 PRO A N 1
ATOM 720 C CA . PRO A 1 92 ? 11.464 7.027 -9.976 1.00 92.06 92 PRO A CA 1
ATOM 721 C C . PRO A 1 92 ? 10.023 7.314 -10.446 1.00 92.06 92 PRO A C 1
ATOM 723 O O . PRO A 1 92 ? 9.578 6.787 -11.462 1.00 92.06 92 PRO A O 1
ATOM 726 N N . LEU A 1 93 ? 9.291 8.193 -9.743 1.00 89.81 93 LEU A N 1
ATOM 727 C CA . LEU A 1 93 ? 7.856 8.440 -9.997 1.00 89.81 93 LEU A CA 1
ATOM 728 C C . LEU A 1 93 ? 7.553 8.852 -11.449 1.00 89.81 93 LEU A C 1
ATOM 730 O O . LEU A 1 93 ? 6.537 8.459 -12.018 1.00 89.81 93 LEU A O 1
ATOM 734 N N . ARG A 1 94 ? 8.462 9.610 -12.068 1.00 89.19 94 ARG A N 1
ATOM 735 C CA . ARG A 1 94 ? 8.369 10.043 -13.471 1.00 89.19 94 ARG A CA 1
ATOM 736 C C . ARG A 1 94 ? 8.341 8.887 -14.476 1.00 89.19 94 ARG A C 1
ATOM 738 O O . ARG A 1 94 ? 7.722 9.022 -15.522 1.00 89.19 94 ARG A O 1
ATOM 745 N N . ALA A 1 95 ? 8.930 7.740 -14.136 1.00 92.88 95 ALA A N 1
ATOM 746 C CA . ALA A 1 95 ? 8.926 6.552 -14.985 1.00 92.88 95 ALA A CA 1
ATOM 747 C C . ALA A 1 95 ? 7.597 5.780 -14.938 1.00 92.88 95 ALA A C 1
ATOM 749 O O . ALA A 1 95 ? 7.417 4.816 -15.677 1.00 92.88 95 ALA A O 1
ATOM 750 N N . ARG A 1 96 ? 6.633 6.192 -14.099 1.00 94.06 96 ARG A N 1
ATOM 751 C CA . ARG A 1 96 ? 5.323 5.530 -13.998 1.00 94.06 96 ARG A CA 1
ATOM 752 C C . ARG A 1 96 ? 4.581 5.490 -15.334 1.00 94.06 96 ARG A C 1
ATOM 754 O O . ARG A 1 96 ? 3.905 4.504 -15.606 1.00 94.06 96 ARG A O 1
ATOM 761 N N . GLN A 1 97 ? 4.689 6.547 -16.143 1.00 92.75 97 GLN A N 1
ATOM 762 C CA . GLN A 1 97 ? 4.052 6.592 -17.463 1.00 92.75 97 GLN A CA 1
ATOM 763 C C . GLN A 1 97 ? 4.687 5.584 -18.427 1.00 92.75 97 GLN A C 1
ATOM 765 O O . GLN A 1 97 ? 3.962 4.857 -19.102 1.00 92.75 97 GLN A O 1
ATOM 770 N N . ASP A 1 98 ? 6.018 5.488 -18.431 1.00 93.06 98 ASP A N 1
ATOM 771 C CA . ASP A 1 98 ? 6.749 4.519 -19.253 1.00 93.06 98 ASP A CA 1
ATOM 772 C C . ASP A 1 98 ? 6.513 3.065 -18.763 1.00 93.06 98 ASP A C 1
ATOM 774 O O . ASP A 1 98 ? 6.541 2.125 -19.550 1.00 93.06 98 ASP A O 1
ATOM 778 N N . ALA A 1 99 ? 6.192 2.866 -17.477 1.00 95.69 99 ALA A N 1
ATOM 779 C CA . ALA A 1 99 ? 5.882 1.564 -16.872 1.00 95.69 99 ALA A CA 1
ATOM 780 C C . ALA A 1 99 ? 4.421 1.092 -17.057 1.00 95.69 99 ALA A C 1
ATOM 782 O O . ALA A 1 99 ? 4.008 0.121 -16.419 1.00 95.69 99 ALA A O 1
ATOM 783 N N . ARG A 1 100 ? 3.608 1.758 -17.891 1.00 95.81 100 ARG A N 1
ATOM 784 C CA . ARG A 1 100 ? 2.164 1.479 -18.010 1.00 95.81 100 ARG A CA 1
ATOM 785 C C . ARG A 1 100 ? 1.848 0.026 -18.363 1.00 95.81 100 ARG A C 1
ATOM 787 O O . ARG A 1 100 ? 1.023 -0.584 -17.696 1.00 95.81 100 ARG A O 1
ATOM 794 N N . GLU A 1 101 ? 2.537 -0.545 -19.348 1.00 96.06 101 GLU A N 1
ATOM 795 C CA . GLU A 1 101 ? 2.306 -1.935 -19.762 1.00 96.06 101 GLU A CA 1
ATOM 796 C C . GLU A 1 101 ? 2.599 -2.927 -18.623 1.00 96.06 101 GLU A C 1
ATOM 798 O O . GLU A 1 101 ? 1.863 -3.894 -18.420 1.00 96.06 101 GLU A O 1
ATOM 803 N N . PHE A 1 102 ? 3.649 -2.665 -17.838 1.00 96.56 102 PHE A N 1
ATOM 804 C CA . PHE A 1 102 ? 3.960 -3.454 -16.651 1.00 96.56 102 PHE A CA 1
ATOM 805 C C . PHE A 1 102 ? 2.846 -3.345 -15.602 1.00 96.56 102 PHE A C 1
ATOM 807 O O . PHE A 1 102 ? 2.396 -4.365 -15.080 1.00 96.56 102 PHE A O 1
ATOM 814 N N . LEU A 1 103 ? 2.375 -2.126 -15.317 1.00 96.00 103 LEU A N 1
ATOM 815 C CA . LEU A 1 103 ? 1.290 -1.885 -14.363 1.00 96.00 103 LEU A CA 1
ATOM 816 C C . LEU A 1 103 ? -0.007 -2.578 -14.790 1.00 96.00 103 LEU A C 1
ATOM 818 O O . LEU A 1 103 ? -0.655 -3.212 -13.957 1.00 96.00 103 LEU A O 1
ATOM 822 N N . ASP A 1 104 ? -0.350 -2.502 -16.075 1.00 95.06 104 ASP A N 1
ATOM 823 C CA . ASP A 1 104 ? -1.543 -3.132 -16.635 1.00 95.06 104 ASP A CA 1
ATOM 824 C C . ASP A 1 104 ? -1.462 -4.656 -16.478 1.00 95.06 104 ASP A C 1
ATOM 826 O O . ASP A 1 104 ? -2.363 -5.260 -15.898 1.00 95.06 104 ASP A O 1
ATOM 830 N N . LYS A 1 105 ? -0.342 -5.284 -16.866 1.00 94.94 105 LYS A N 1
ATOM 831 C CA . LYS A 1 105 ? -0.122 -6.732 -16.679 1.00 94.94 105 LYS A CA 1
ATOM 832 C C . LYS A 1 105 ? -0.168 -7.146 -15.210 1.00 94.94 105 LYS A C 1
ATOM 834 O O . LYS A 1 105 ? -0.758 -8.167 -14.874 1.00 94.94 105 LYS A O 1
ATOM 839 N N . ARG A 1 106 ? 0.435 -6.353 -14.321 1.00 93.94 106 ARG A N 1
ATOM 840 C CA . ARG A 1 106 ? 0.514 -6.651 -12.883 1.00 93.94 106 ARG A CA 1
ATOM 841 C C . ARG A 1 106 ? -0.840 -6.551 -12.178 1.00 93.94 106 ARG A C 1
ATOM 843 O O . ARG A 1 106 ? -1.044 -7.193 -11.147 1.00 93.94 106 ARG A O 1
ATOM 850 N N . ARG A 1 107 ? -1.752 -5.735 -12.709 1.00 93.81 107 ARG A N 1
ATOM 851 C CA . ARG A 1 107 ? -3.114 -5.561 -12.184 1.00 93.81 107 ARG A CA 1
ATOM 852 C C . ARG A 1 107 ? -4.164 -6.371 -12.940 1.00 93.81 107 ARG A C 1
ATOM 854 O O . ARG A 1 107 ? -5.275 -6.488 -12.434 1.00 93.81 107 ARG A O 1
ATOM 861 N N . ALA A 1 108 ? -3.825 -6.937 -14.099 1.00 92.75 108 ALA A N 1
ATOM 862 C CA . ALA A 1 108 ? -4.764 -7.613 -14.993 1.00 92.75 108 ALA A CA 1
ATOM 863 C C . ALA A 1 108 ? -5.558 -8.740 -14.316 1.00 92.75 108 ALA A C 1
ATOM 865 O O . ALA A 1 108 ? -6.721 -8.947 -14.646 1.00 92.75 108 ALA A O 1
ATOM 866 N N . ASP A 1 109 ? -4.951 -9.440 -13.355 1.00 91.62 109 ASP A N 1
ATOM 867 C CA . ASP A 1 109 ? -5.569 -10.562 -12.646 1.00 91.62 109 ASP A CA 1
ATOM 868 C C . ASP A 1 109 ? -6.178 -10.190 -11.282 1.00 91.62 109 ASP A C 1
ATOM 870 O O . ASP A 1 109 ? -6.647 -11.064 -10.548 1.00 91.62 109 ASP A O 1
ATOM 874 N N . ARG A 1 110 ? -6.216 -8.895 -10.932 1.00 91.56 110 ARG A N 1
ATOM 875 C CA . ARG A 1 110 ? -6.829 -8.383 -9.693 1.00 91.56 110 ARG A CA 1
ATOM 876 C C . ARG A 1 110 ? -8.352 -8.311 -9.808 1.00 91.56 110 ARG A C 1
ATOM 878 O O . ARG A 1 110 ? -8.970 -7.285 -9.541 1.00 91.56 110 ARG A O 1
ATOM 885 N N . TYR A 1 111 ? -8.964 -9.420 -10.204 1.00 89.69 111 TYR A N 1
ATOM 886 C CA . TYR A 1 111 ? -10.411 -9.595 -10.146 1.00 89.69 111 TYR A CA 1
ATOM 887 C C . TYR A 1 111 ? -10.895 -9.591 -8.692 1.00 89.69 111 TYR A C 1
ATOM 889 O O . TYR A 1 111 ? -10.099 -9.748 -7.767 1.00 89.69 111 TYR A O 1
ATOM 897 N N . ASN A 1 112 ? -12.211 -9.481 -8.485 1.00 87.94 112 ASN A N 1
ATOM 898 C CA . ASN A 1 112 ? -12.833 -9.294 -7.165 1.00 87.94 112 ASN A CA 1
ATOM 899 C C . ASN A 1 112 ? -12.257 -10.183 -6.054 1.00 87.94 112 ASN A C 1
ATOM 901 O O . ASN A 1 112 ? -11.999 -9.693 -4.962 1.00 87.94 112 ASN A O 1
ATOM 905 N N . LYS A 1 113 ? -12.021 -11.474 -6.328 1.00 90.69 113 LYS A N 1
ATOM 906 C CA . LYS A 1 113 ? -11.448 -12.397 -5.338 1.00 90.69 113 LYS A CA 1
ATOM 907 C C . LYS A 1 113 ? -10.045 -11.958 -4.901 1.00 90.69 113 LYS A C 1
ATOM 909 O O . LYS A 1 113 ? -9.833 -11.695 -3.724 1.00 90.69 113 LYS A O 1
ATOM 914 N N . LYS A 1 114 ? -9.126 -11.806 -5.856 1.00 93.31 114 LYS A N 1
ATOM 915 C CA . LYS A 1 114 ? -7.739 -11.407 -5.592 1.00 93.31 114 LYS A CA 1
ATOM 916 C C . LYS A 1 1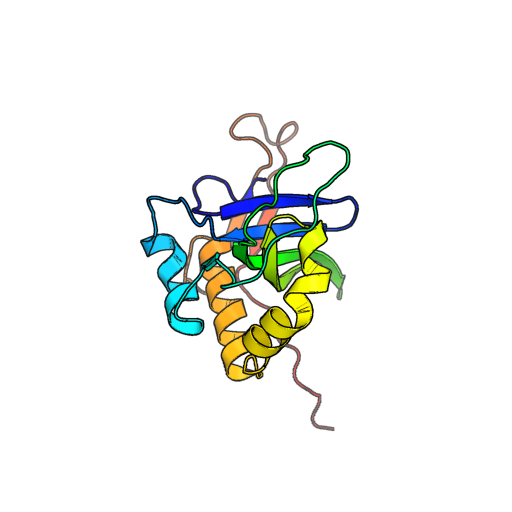14 ? -7.644 -9.984 -5.038 1.00 93.31 114 LYS A C 1
ATOM 918 O O . LYS A 1 114 ? -6.808 -9.701 -4.191 1.00 93.31 114 LYS A O 1
ATOM 923 N N . TYR A 1 115 ? -8.512 -9.080 -5.492 1.00 91.69 115 TYR A N 1
ATOM 924 C CA . TYR A 1 115 ? -8.577 -7.718 -4.963 1.00 91.69 115 TYR A CA 1
ATOM 925 C C . TYR A 1 115 ? -9.046 -7.698 -3.499 1.00 91.69 115 TYR A C 1
ATOM 927 O O . TYR A 1 115 ? -8.466 -6.981 -2.691 1.00 91.69 115 TYR A O 1
ATOM 935 N N . ASN A 1 116 ? -10.027 -8.526 -3.124 1.00 91.31 116 ASN A N 1
ATOM 936 C CA . ASN A 1 116 ? -10.435 -8.671 -1.723 1.00 91.31 116 ASN A CA 1
ATOM 937 C C . ASN A 1 116 ? -9.311 -9.262 -0.861 1.00 91.31 116 ASN A C 1
ATOM 939 O O . ASN A 1 116 ? -9.047 -8.747 0.219 1.00 91.31 116 ASN A O 1
ATOM 943 N N . GLU A 1 117 ? -8.603 -10.278 -1.361 1.00 94.12 117 GLU A N 1
ATOM 944 C CA . GLU A 1 117 ? -7.429 -10.847 -0.682 1.00 94.12 117 GLU A CA 1
ATOM 945 C C . GLU A 1 117 ? -6.322 -9.793 -0.488 1.00 94.12 117 GLU A C 1
ATOM 947 O O . GLU A 1 117 ? -5.724 -9.709 0.583 1.00 94.12 117 GLU A O 1
ATOM 952 N N . LEU A 1 118 ? -6.099 -8.923 -1.481 1.00 94.62 118 LEU A N 1
ATOM 953 C CA . LEU A 1 118 ? -5.190 -7.778 -1.368 1.00 94.62 118 LEU A CA 1
ATOM 954 C C . LEU A 1 118 ? -5.635 -6.775 -0.300 1.00 94.62 118 LEU A C 1
ATOM 956 O O . LEU A 1 118 ? -4.800 -6.286 0.460 1.00 94.62 118 LEU A O 1
ATOM 960 N N . LEU A 1 119 ? -6.928 -6.445 -0.244 1.00 92.62 119 LEU A N 1
ATOM 961 C CA . LEU A 1 119 ? -7.468 -5.549 0.779 1.00 92.62 119 LEU A CA 1
ATOM 962 C C . LEU A 1 119 ? -7.284 -6.134 2.181 1.00 92.62 119 LEU A C 1
ATOM 964 O O . LEU A 1 119 ? -6.863 -5.417 3.088 1.00 92.62 119 LEU A O 1
ATOM 968 N N . ASP A 1 120 ? -7.555 -7.428 2.351 1.00 91.62 120 ASP A N 1
ATOM 969 C CA . ASP A 1 120 ? -7.354 -8.123 3.619 1.00 91.62 120 ASP A CA 1
ATOM 970 C C . ASP A 1 120 ? -5.874 -8.151 4.015 1.00 91.62 120 ASP A C 1
ATOM 972 O O . ASP A 1 120 ? -5.552 -7.844 5.163 1.00 91.62 120 ASP A O 1
ATOM 976 N N . ALA A 1 121 ? -4.966 -8.437 3.078 1.00 94.19 121 ALA A N 1
ATOM 977 C CA . ALA A 1 121 ? -3.526 -8.398 3.320 1.00 94.19 121 ALA A CA 1
ATOM 978 C C . ALA A 1 121 ? -3.061 -7.001 3.762 1.00 94.19 121 ALA A C 1
ATOM 980 O O . ALA A 1 121 ? -2.389 -6.857 4.786 1.00 94.19 121 ALA A O 1
ATOM 981 N N . TRP A 1 122 ? -3.474 -5.950 3.047 1.00 94.62 122 TRP A N 1
ATOM 982 C CA . TRP A 1 122 ? -3.140 -4.575 3.415 1.00 94.62 122 TRP A CA 1
ATOM 983 C C . TRP A 1 122 ? -3.744 -4.166 4.753 1.00 94.62 122 TRP A C 1
ATOM 985 O O . TRP A 1 122 ? -3.058 -3.521 5.542 1.00 94.62 122 TRP A O 1
ATOM 995 N N . ARG A 1 123 ? -4.979 -4.575 5.064 1.00 91.81 123 ARG A N 1
ATOM 996 C CA . ARG A 1 123 ? -5.572 -4.367 6.392 1.00 91.81 123 ARG A CA 1
ATOM 997 C C . ARG A 1 123 ? -4.696 -4.994 7.475 1.00 91.81 123 ARG A C 1
ATOM 999 O O . ARG A 1 123 ? -4.382 -4.321 8.450 1.00 91.81 123 ARG A O 1
ATOM 1006 N N . GLN A 1 124 ? -4.291 -6.253 7.311 1.00 91.81 124 GLN A N 1
ATOM 1007 C CA . GLN A 1 124 ? -3.466 -6.954 8.299 1.00 91.81 124 GLN A CA 1
ATOM 1008 C C . GLN A 1 124 ? -2.134 -6.244 8.534 1.00 91.81 124 GLN A C 1
ATOM 1010 O O . GLN A 1 124 ? -1.757 -6.006 9.679 1.00 91.81 124 GLN A O 1
ATOM 1015 N N . ILE A 1 125 ? -1.470 -5.834 7.455 1.00 92.00 125 ILE A N 1
ATOM 1016 C CA . ILE A 1 125 ? -0.183 -5.139 7.502 1.00 92.00 125 ILE A CA 1
ATOM 1017 C C . ILE A 1 125 ? -0.327 -3.750 8.144 1.00 92.00 125 ILE A C 1
ATOM 1019 O O . ILE A 1 125 ? 0.428 -3.400 9.051 1.00 92.00 125 ILE A O 1
ATOM 1023 N N . ILE A 1 126 ? -1.315 -2.959 7.713 1.00 90.56 126 ILE A N 1
ATOM 1024 C CA . ILE A 1 126 ? -1.544 -1.590 8.203 1.00 90.56 126 ILE A CA 1
ATOM 1025 C C . ILE A 1 126 ? -1.989 -1.587 9.658 1.00 90.56 126 ILE A C 1
ATOM 1027 O O . ILE A 1 126 ? -1.601 -0.691 10.403 1.00 90.56 126 ILE A O 1
ATOM 1031 N N . LEU A 1 127 ? -2.818 -2.546 10.069 1.00 87.12 127 LEU A N 1
ATOM 1032 C CA . LEU A 1 127 ? -3.308 -2.598 11.441 1.00 87.12 127 LEU A CA 1
ATOM 1033 C C . LEU A 1 127 ? -2.358 -3.369 12.364 1.00 87.12 127 LEU A C 1
ATOM 1035 O O . LEU A 1 127 ? -2.374 -3.156 13.572 1.00 87.12 127 LEU A O 1
ATOM 1039 N N . GLY A 1 128 ? -1.474 -4.201 11.811 1.00 86.12 128 GLY A N 1
ATOM 1040 C CA . GLY A 1 128 ? -0.599 -5.093 12.574 1.00 86.12 128 GLY A CA 1
ATOM 1041 C C . GLY A 1 128 ? -1.352 -6.242 13.250 1.00 86.12 128 GLY A C 1
ATOM 1042 O O . GLY A 1 128 ? -0.864 -6.791 14.231 1.00 86.12 128 GLY A O 1
ATOM 1043 N N . THR A 1 129 ? -2.557 -6.578 12.780 1.00 83.44 129 THR A N 1
ATOM 1044 C CA . THR A 1 129 ? -3.379 -7.648 13.355 1.00 83.44 129 THR A CA 1
ATOM 1045 C C . THR A 1 129 ? -4.274 -8.315 12.312 1.00 83.44 129 THR A C 1
ATOM 1047 O O . THR A 1 129 ? -4.862 -7.660 11.449 1.00 83.44 129 THR A O 1
ATOM 1050 N N . GLY A 1 130 ? -4.392 -9.642 12.416 1.00 79.50 130 GLY A N 1
ATOM 1051 C CA . GLY A 1 130 ? -5.349 -10.460 11.667 1.00 79.50 130 GLY A CA 1
ATOM 1052 C C . GLY A 1 130 ? -6.746 -10.513 12.283 1.00 79.50 130 GLY A C 1
ATOM 1053 O O . GLY A 1 130 ? -7.674 -10.992 11.632 1.00 79.50 130 GLY A O 1
ATOM 1054 N N . ALA A 1 131 ? -6.908 -10.026 13.516 1.00 79.88 131 ALA A N 1
ATOM 1055 C CA . ALA A 1 131 ? -8.158 -10.136 14.251 1.00 79.88 131 ALA A CA 1
ATOM 1056 C C . ALA A 1 131 ? -9.263 -9.270 13.629 1.00 79.88 131 ALA A C 1
ATOM 1058 O O . ALA A 1 131 ? -9.073 -8.090 13.330 1.00 79.88 131 ALA A O 1
ATOM 1059 N N . LEU A 1 132 ? -10.444 -9.867 13.468 1.00 75.19 132 LEU A N 1
ATOM 1060 C CA . LEU A 1 132 ? -11.655 -9.154 13.075 1.00 75.19 132 LEU A CA 1
ATOM 1061 C C . LEU A 1 132 ? -12.209 -8.372 14.271 1.00 75.19 132 LEU A C 1
ATOM 1063 O O . LEU A 1 132 ? -12.159 -8.850 15.401 1.00 75.19 132 LEU A O 1
ATOM 1067 N N . ASN A 1 133 ? -12.777 -7.193 14.009 1.00 77.69 133 ASN A N 1
ATOM 1068 C CA . ASN A 1 133 ? -13.333 -6.286 15.024 1.00 77.69 133 ASN A CA 1
ATOM 1069 C C . ASN A 1 133 ? -12.325 -5.814 16.090 1.00 77.69 133 ASN A C 1
ATOM 1071 O O . ASN A 1 133 ? -12.730 -5.317 17.135 1.00 77.69 133 ASN A O 1
ATOM 1075 N N . ALA A 1 134 ? -11.024 -5.927 15.824 1.00 81.06 134 ALA A N 1
ATOM 1076 C CA . ALA A 1 134 ? -10.008 -5.228 16.593 1.00 81.06 134 ALA A CA 1
ATOM 1077 C C . ALA A 1 134 ? -10.101 -3.714 16.360 1.00 81.06 134 ALA A C 1
ATOM 1079 O O . ALA A 1 134 ? -10.348 -3.275 15.231 1.00 81.06 134 ALA A O 1
ATOM 1080 N N . GLU A 1 135 ? -9.850 -2.948 17.413 1.00 83.00 135 GLU A N 1
ATOM 1081 C CA . GLU A 1 135 ? -9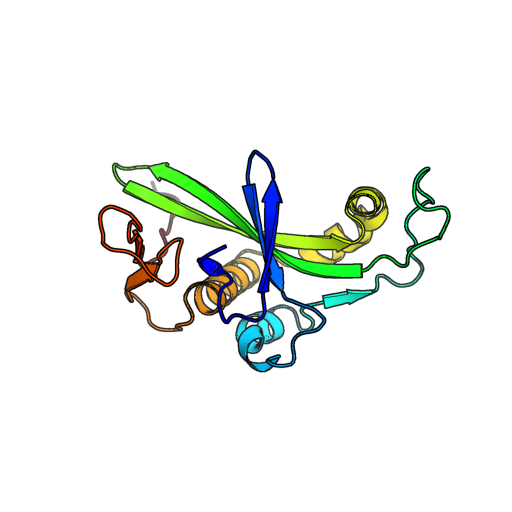.592 -1.514 17.357 1.00 83.00 135 GLU A CA 1
ATOM 1082 C C . GLU A 1 135 ? -8.109 -1.279 17.60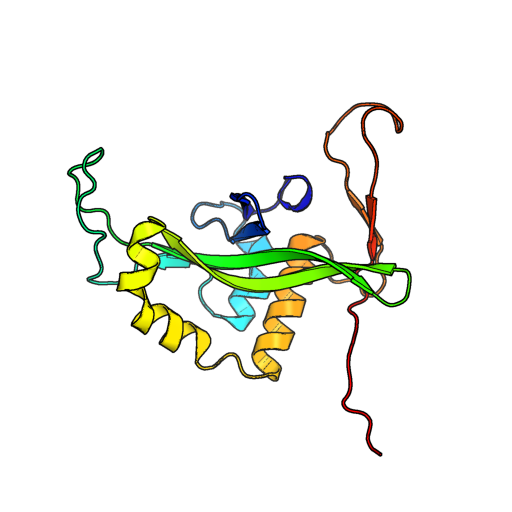7 1.00 83.00 135 GLU A C 1
ATOM 1084 O O . GLU A 1 135 ? -7.506 -1.909 18.477 1.00 83.00 135 GLU A O 1
ATOM 1089 N N . ILE A 1 136 ? -7.514 -0.386 16.824 1.00 85.38 136 ILE A N 1
ATOM 1090 C CA . ILE A 1 136 ? -6.150 0.071 17.058 1.00 85.38 136 ILE A CA 1
ATOM 1091 C C . ILE A 1 136 ? -6.153 1.559 17.371 1.00 85.38 136 ILE A C 1
ATOM 1093 O O . ILE A 1 136 ? -6.857 2.341 16.731 1.00 85.38 136 ILE A O 1
ATOM 1097 N N . SER A 1 137 ? -5.316 1.944 18.324 1.00 85.38 137 SER A N 1
ATOM 1098 C CA . SER A 1 137 ? -5.035 3.342 18.623 1.00 85.38 137 SER A CA 1
ATOM 1099 C C . SER A 1 137 ? -3.819 3.791 17.826 1.00 85.38 137 SER A C 1
ATOM 1101 O O . SER A 1 137 ? -2.778 3.131 17.839 1.00 85.38 137 SER A O 1
ATOM 1103 N N . VAL A 1 138 ? -3.933 4.919 17.133 1.00 85.25 138 VAL A N 1
ATOM 1104 C CA . VAL A 1 138 ? -2.813 5.549 16.433 1.00 85.25 138 VAL A CA 1
ATOM 1105 C C . VAL A 1 138 ? -2.687 7.008 16.833 1.00 85.25 138 VAL A C 1
ATOM 1107 O O . VAL A 1 138 ? -3.665 7.746 16.867 1.00 85.25 138 VAL A O 1
ATOM 1110 N N . SER A 1 139 ? -1.457 7.423 17.103 1.00 84.12 139 SER A N 1
ATOM 1111 C CA . SER A 1 139 ? -1.100 8.786 17.482 1.00 84.12 139 SER A CA 1
ATOM 1112 C C . SER A 1 139 ? -0.045 9.332 16.522 1.00 84.12 139 SER A C 1
ATOM 1114 O O . SER A 1 139 ? 0.787 8.589 15.980 1.00 84.12 139 SER A O 1
ATOM 1116 N N . ALA A 1 140 ? -0.070 10.642 16.278 1.00 81.38 140 ALA A N 1
ATOM 1117 C CA . ALA A 1 140 ? 0.891 11.278 15.381 1.00 81.38 140 ALA A CA 1
ATOM 1118 C C . ALA A 1 140 ? 2.320 11.193 15.945 1.00 81.38 140 ALA A C 1
ATOM 1120 O O . ALA A 1 140 ? 3.262 10.885 15.206 1.00 81.38 140 ALA A O 1
ATOM 1121 N N . PHE A 1 141 ? 2.467 11.355 17.260 1.00 81.94 141 PHE A N 1
ATOM 1122 C CA . PHE A 1 141 ? 3.739 11.365 17.982 1.00 81.94 141 PHE A CA 1
ATOM 1123 C C . PHE A 1 141 ? 3.851 10.178 18.947 1.00 81.94 141 PHE A C 1
ATOM 1125 O O . PHE A 1 141 ? 2.865 9.488 19.222 1.00 81.94 141 PHE A O 1
ATOM 1132 N N . SER A 1 142 ? 5.072 9.858 19.376 1.00 76.38 142 SER A N 1
ATOM 1133 C CA . SER A 1 142 ? 5.356 8.780 20.340 1.00 76.38 142 SER A CA 1
ATOM 1134 C C . SER A 1 142 ? 5.169 9.213 21.794 1.00 76.38 142 SER A C 1
ATOM 1136 O O . SER A 1 142 ? 5.036 8.358 22.658 1.00 76.38 142 SER A O 1
ATOM 1138 N N . GLU A 1 143 ? 5.156 10.521 22.040 1.00 77.25 143 GLU A N 1
ATOM 1139 C CA . GLU A 1 143 ? 5.089 11.162 23.353 1.00 77.25 143 GLU A CA 1
ATOM 1140 C C . GLU A 1 143 ? 4.156 12.383 23.265 1.00 77.25 143 GLU A C 1
ATOM 1142 O O . GLU A 1 143 ? 3.769 12.782 22.162 1.00 77.25 143 GLU A O 1
ATOM 1147 N N . GLY A 1 144 ? 3.795 12.954 24.414 1.00 77.31 144 GLY A N 1
ATOM 1148 C CA . GLY A 1 144 ? 2.820 14.044 24.543 1.00 77.31 144 GLY A CA 1
ATOM 1149 C C . GLY A 1 144 ? 1.503 13.577 25.166 1.00 77.31 144 GLY A C 1
ATOM 1150 O O . GLY A 1 144 ? 1.179 12.387 25.131 1.00 77.31 144 GLY A O 1
ATOM 1151 N N . ASP A 1 145 ? 0.771 14.512 25.767 1.00 76.62 145 ASP A N 1
ATOM 1152 C CA . ASP A 1 145 ? -0.555 14.250 26.334 1.00 76.62 145 ASP A CA 1
ATOM 1153 C C . ASP A 1 145 ? -1.652 14.208 25.249 1.00 76.62 145 ASP A C 1
ATOM 1155 O O . ASP A 1 145 ? -1.388 14.428 24.067 1.00 76.62 145 ASP A O 1
ATOM 1159 N N . GLU A 1 146 ? -2.899 13.903 25.624 1.00 70.69 146 GLU A N 1
ATOM 1160 C CA . GLU A 1 146 ? -4.015 13.804 24.664 1.00 70.69 146 GLU A CA 1
ATOM 1161 C C . GLU A 1 146 ? -4.331 15.127 23.943 1.00 70.69 146 GLU A C 1
ATOM 1163 O O . GLU A 1 146 ? -4.902 15.107 22.849 1.00 70.69 146 GLU A O 1
ATOM 1168 N N . THR A 1 147 ? -3.959 16.268 24.528 1.00 76.62 147 THR A N 1
ATOM 1169 C CA . THR A 1 147 ? -4.185 17.596 23.942 1.00 76.62 147 THR A CA 1
ATOM 1170 C C . THR A 1 147 ? -3.140 17.891 22.869 1.00 76.62 147 THR A C 1
ATOM 1172 O O . THR A 1 147 ? -3.464 18.427 21.808 1.00 76.62 147 THR A O 1
ATOM 1175 N N . GLU A 1 148 ? -1.888 17.520 23.129 1.00 81.81 148 GLU A N 1
ATOM 1176 C CA . GLU A 1 148 ? -0.747 17.740 22.238 1.00 81.81 148 GLU A CA 1
ATOM 1177 C C . GLU A 1 148 ? -0.599 16.641 21.171 1.00 81.81 148 GLU A C 1
ATOM 1179 O O . GLU A 1 148 ? -0.088 16.888 20.074 1.00 81.81 148 GLU A O 1
ATOM 1184 N N . ASN A 1 149 ? -1.068 15.426 21.462 1.00 83.75 149 ASN A N 1
ATOM 1185 C CA . ASN A 1 149 ? -0.929 14.250 20.612 1.00 83.75 149 ASN A CA 1
ATOM 1186 C C . ASN A 1 149 ? -2.255 13.473 20.524 1.00 83.75 149 ASN A C 1
ATOM 1188 O O . ASN A 1 149 ? -2.429 12.449 21.191 1.00 83.75 149 ASN A O 1
ATOM 1192 N N . PRO A 1 150 ? -3.197 13.929 19.676 1.00 81.75 150 PRO A N 1
ATOM 1193 C CA . PRO A 1 150 ? -4.500 13.297 19.560 1.00 81.75 150 PRO A CA 1
ATOM 1194 C C . PRO A 1 150 ? -4.378 11.833 19.126 1.00 81.75 150 PRO A C 1
ATOM 1196 O O . PRO A 1 150 ? -3.609 11.479 18.222 1.00 81.75 150 PRO A O 1
ATOM 1199 N N . VAL A 1 151 ? -5.190 10.991 19.763 1.00 83.44 151 VAL A N 1
ATOM 1200 C CA . VAL A 1 151 ? -5.278 9.556 19.491 1.00 83.44 151 VAL A CA 1
ATOM 1201 C C . VAL A 1 151 ? -6.503 9.279 18.629 1.00 83.44 151 VAL A C 1
ATOM 1203 O O . VAL A 1 151 ? -7.618 9.687 18.945 1.00 83.44 151 VAL A O 1
ATOM 1206 N N . PHE A 1 152 ? -6.299 8.551 17.536 1.00 84.81 152 PHE A N 1
ATOM 1207 C CA . PHE A 1 152 ? -7.363 8.089 16.654 1.00 84.81 152 PHE A CA 1
ATOM 1208 C C . PHE A 1 152 ? -7.578 6.593 16.848 1.00 84.81 152 PHE A C 1
ATOM 1210 O O . PHE A 1 152 ? -6.617 5.823 16.863 1.00 84.81 152 PHE A O 1
ATOM 1217 N N . LEU A 1 153 ? -8.840 6.180 16.938 1.00 84.44 153 LEU A N 1
ATOM 1218 C CA . LEU A 1 153 ? -9.229 4.775 16.954 1.00 84.44 153 LEU A CA 1
ATOM 1219 C C . LEU A 1 153 ? -9.605 4.336 15.541 1.00 84.44 153 LEU A C 1
ATOM 1221 O O . LEU A 1 153 ? -10.411 4.982 14.870 1.00 84.44 153 LEU A O 1
ATOM 1225 N N . ILE A 1 154 ? -9.016 3.235 15.083 1.00 83.81 154 ILE A N 1
ATOM 1226 C CA . ILE A 1 154 ? -9.317 2.636 13.784 1.00 83.81 154 ILE A CA 1
ATOM 1227 C C . ILE A 1 154 ? -9.848 1.229 14.020 1.00 83.81 154 ILE A C 1
ATOM 1229 O O . ILE A 1 154 ? -9.131 0.351 14.500 1.00 83.81 154 ILE A O 1
ATOM 1233 N N . GLY A 1 155 ? -11.105 1.006 13.643 1.00 80.50 155 GLY A N 1
ATOM 1234 C CA . GLY A 1 155 ? -11.698 -0.324 13.620 1.00 80.50 155 GLY A CA 1
ATOM 1235 C C . GLY A 1 155 ? -11.236 -1.126 12.402 1.00 80.50 155 GLY A C 1
ATOM 1236 O O . GLY A 1 155 ? -11.197 -0.624 11.281 1.00 80.50 155 GLY A O 1
ATOM 1237 N N . SER A 1 156 ? -10.945 -2.407 12.603 1.00 79.50 156 SER A N 1
ATOM 1238 C CA . SER A 1 156 ? -10.600 -3.368 11.540 1.00 79.50 156 SER A CA 1
ATOM 1239 C C . SER A 1 156 ? -11.803 -3.861 10.724 1.00 79.50 156 SER A C 1
ATOM 1241 O O . SER A 1 156 ? -11.634 -4.593 9.745 1.00 79.50 156 SER A O 1
ATOM 1243 N N . ARG A 1 157 ? -13.027 -3.478 11.108 1.00 77.94 157 ARG A N 1
ATOM 1244 C CA . ARG A 1 157 ? -14.252 -3.856 10.400 1.00 77.94 157 ARG A CA 1
ATOM 1245 C C . ARG A 1 157 ? -14.350 -3.094 9.080 1.00 77.94 157 ARG A C 1
ATOM 1247 O O . ARG A 1 157 ? -14.542 -1.882 9.065 1.00 77.94 157 ARG A O 1
ATOM 1254 N N . THR A 1 158 ? -14.264 -3.818 7.970 1.00 73.88 158 THR A N 1
ATOM 1255 C CA . THR A 1 158 ? -14.425 -3.247 6.632 1.00 73.88 158 THR A CA 1
ATOM 1256 C C . THR A 1 158 ? -15.902 -2.973 6.334 1.00 73.88 158 THR A C 1
ATOM 1258 O O . THR A 1 158 ? -16.787 -3.749 6.704 1.00 73.88 158 THR A O 1
ATOM 1261 N N . ALA A 1 159 ? -16.193 -1.852 5.666 1.00 66.00 159 ALA A N 1
ATOM 1262 C CA . ALA A 1 159 ? -17.509 -1.641 5.072 1.00 66.00 159 ALA A CA 1
ATOM 1263 C C . ALA A 1 159 ? -17.674 -2.585 3.883 1.00 66.00 159 ALA A C 1
ATOM 1265 O O . ALA A 1 159 ? -16.805 -2.665 3.016 1.00 66.00 159 ALA A O 1
ATOM 1266 N N . PHE A 1 160 ? -18.814 -3.260 3.813 1.00 62.69 160 PHE A N 1
ATOM 1267 C CA . PHE A 1 160 ? -19.145 -4.128 2.699 1.00 62.69 160 PHE A CA 1
ATOM 1268 C C . PHE A 1 160 ? -20.389 -3.600 1.991 1.00 62.69 160 PHE A C 1
ATOM 1270 O O . PHE A 1 160 ? -21.458 -3.488 2.588 1.00 62.69 160 PHE A O 1
ATOM 1277 N N . SER A 1 161 ? -20.241 -3.262 0.711 1.00 53.31 161 SER A N 1
ATOM 1278 C CA . SER A 1 161 ? -21.355 -2.858 -0.143 1.00 53.31 161 SER A CA 1
ATOM 1279 C C . SER A 1 161 ? -21.787 -4.057 -0.985 1.00 53.31 161 SER A C 1
ATOM 1281 O O . SER A 1 161 ? -21.041 -4.504 -1.857 1.00 53.31 161 SER A O 1
ATOM 1283 N N . ARG A 1 162 ? -22.979 -4.611 -0.723 1.00 47.03 162 ARG A N 1
ATOM 1284 C CA . ARG A 1 162 ? -23.642 -5.531 -1.662 1.00 47.03 162 ARG A CA 1
ATOM 1285 C C . ARG A 1 162 ? -24.520 -4.727 -2.604 1.00 47.03 162 ARG A C 1
ATOM 1287 O O . ARG A 1 162 ? -25.190 -3.786 -2.188 1.00 47.03 162 ARG A O 1
ATOM 1294 N N . ARG A 1 163 ? -24.588 -5.168 -3.859 1.00 38.59 163 ARG A N 1
ATOM 1295 C CA . ARG A 1 163 ? -25.661 -4.754 -4.760 1.00 38.59 163 ARG A CA 1
ATOM 1296 C C . ARG A 1 163 ? -26.992 -5.163 -4.122 1.00 38.59 163 ARG A C 1
ATOM 1298 O O . ARG A 1 163 ? -27.173 -6.333 -3.785 1.00 38.59 163 ARG A O 1
ATOM 1305 N N . LEU A 1 164 ? -27.881 -4.193 -3.931 1.00 41.62 164 LEU A N 1
ATOM 1306 C CA . LEU A 1 164 ? -29.267 -4.434 -3.547 1.00 41.62 164 LEU A CA 1
ATOM 1307 C C . LEU A 1 164 ? -29.877 -5.373 -4.595 1.00 41.62 164 LEU A C 1
ATOM 1309 O O . LEU A 1 164 ? -29.915 -5.043 -5.782 1.00 41.62 164 LEU A O 1
ATOM 1313 N N . VAL A 1 165 ? -30.270 -6.570 -4.165 1.00 43.81 165 VAL A N 1
ATOM 1314 C CA . VAL A 1 165 ? -31.145 -7.430 -4.960 1.00 43.81 165 VAL A CA 1
ATOM 1315 C C . VAL A 1 165 ? -32.534 -6.837 -4.764 1.00 43.81 165 VAL A C 1
ATOM 1317 O O . VAL A 1 165 ? -33.143 -7.045 -3.718 1.00 43.81 165 VAL A O 1
ATOM 1320 N N . VAL A 1 166 ? -32.940 -5.987 -5.706 1.00 44.34 166 VAL A N 1
ATOM 1321 C CA . VAL A 1 166 ? -34.323 -5.516 -5.859 1.00 44.34 166 VAL A CA 1
ATOM 1322 C C . VAL A 1 166 ? -34.954 -6.333 -6.967 1.00 44.34 166 VAL A C 1
ATOM 1324 O O . VAL A 1 166 ? -34.262 -6.505 -8.000 1.00 44.34 166 VAL A O 1
#

Foldseek 3Di:
DQLCPPFQWDWDDDPAWIKTWRNPPDPPCVLLVLVCVLQVDFKDFDPPDWDCADPVGRDTHTKIKGWMWIWDWDAPPNDIDTDIHIAMQMPPNNCVVVCVVVRCVSCVPCPPVSVVSNVLSVLCRSQVHNDAQDKDWTWPDPDDDCVVIPIDIDTSHDDDDDDPPD

Sequence (166 aa):
MALSRNRPLLARTNKASAYLIADPHTDNVDALEPLAQVVSKTSGIIPGLFARPHPDDATQQQVGWSESVRLSIDYKNGQLWLLIDPDVWIWPLRARQDAREFLDKRRADRYNKKYNELLDAWRQIILGTGALNAEISVSAFSEGDETENPVFLIGSRTAFSRRLVV